Protein AF-K6ZU44-F1 (afdb_monomer_lite)

InterPro domains:
  IPR011042 Six-bladed beta-propeller, TolB-like [G3DSA:2.120.10.30] (1-60)

Secondary structure (DSSP, 8-state):
----TT-----EEEE-TTS-EEEEE--GGGSGGGTTT-----SPPEEEEE--SS---TT-

pLDDT: mean 83.19, std 13.49, range [40.84, 97.31]

Foldseek 3Di:
DDDDPPQPDFPDWAADPVQKIKTKDFVVCQCCVNNVNHRDTDDDTDIDIGRDPDGDDHDD

Organism: NCBI:txid1129793

Radius of gyration: 13.9 Å; chains: 1; bounding box: 27×22×36 Å

Sequence (60 aa):
MTSSSDVVWPDAVNFGPDGYLYTAATQIWLSAPLNQGEDTNKAPYLVYRFKPEGEPLIGR

Structure (mmCIF, N/CA/C/O backbone):
data_AF-K6ZU44-F1
#
_entry.id   AF-K6ZU44-F1
#
loop_
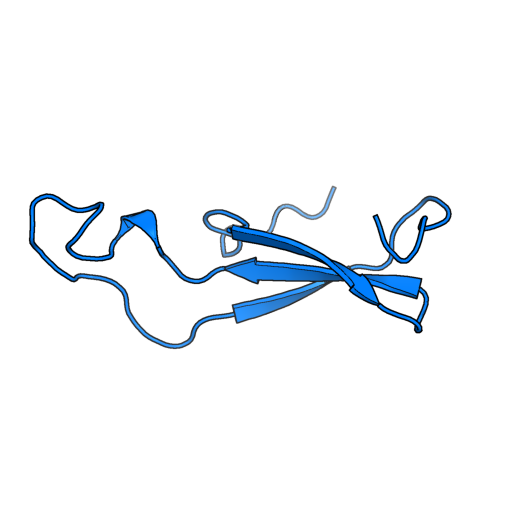_atom_site.group_PDB
_atom_site.id
_atom_site.type_symbol
_atom_site.label_atom_id
_atom_site.label_alt_id
_atom_site.label_comp_id
_atom_site.label_asym_id
_atom_site.label_entity_id
_atom_site.label_seq_id
_atom_site.pdbx_PDB_ins_code
_atom_site.Cartn_x
_atom_site.Cartn_y
_atom_site.Cartn_z
_atom_site.occupancy
_atom_site.B_iso_or_equiv
_atom_site.auth_seq_id
_atom_site.auth_comp_id
_atom_site.auth_asym_id
_atom_site.auth_atom_id
_atom_site.pdbx_PDB_model_num
ATOM 1 N N . MET A 1 1 ? -7.904 -9.607 -16.008 1.00 40.84 1 MET A N 1
ATOM 2 C CA . MET A 1 1 ? -8.133 -8.623 -14.928 1.00 40.84 1 MET A CA 1
ATOM 3 C C . MET A 1 1 ? -8.164 -9.367 -13.603 1.00 40.84 1 MET A C 1
ATOM 5 O O . MET A 1 1 ? -9.153 -10.022 -13.310 1.00 40.84 1 MET A O 1
ATOM 9 N N . THR A 1 2 ? -7.073 -9.352 -12.842 1.00 48.56 2 THR A N 1
ATOM 10 C CA . THR A 1 2 ? -7.034 -9.919 -11.486 1.00 48.56 2 THR A CA 1
ATOM 11 C C . THR A 1 2 ? -7.508 -8.846 -10.508 1.00 48.56 2 THR A C 1
ATOM 13 O O . THR A 1 2 ? -6.731 -7.977 -10.124 1.00 48.56 2 THR A O 1
ATOM 16 N N . SER A 1 3 ? -8.794 -8.852 -10.158 1.00 50.97 3 SER A N 1
ATOM 17 C CA . SER A 1 3 ? -9.311 -8.040 -9.052 1.00 50.97 3 SER A CA 1
ATOM 18 C C . SER A 1 3 ? -9.142 -8.860 -7.775 1.00 50.97 3 SER A C 1
ATOM 20 O O . SER A 1 3 ? -9.849 -9.846 -7.585 1.00 50.97 3 SER A O 1
ATOM 22 N N . SER A 1 4 ? -8.144 -8.522 -6.957 1.00 55.31 4 SER A N 1
ATOM 23 C CA . SER A 1 4 ? -8.067 -9.025 -5.583 1.00 55.31 4 SER A CA 1
ATOM 24 C C . SER A 1 4 ? -8.820 -8.045 -4.692 1.00 55.31 4 SER A C 1
ATOM 26 O O . SER A 1 4 ? -8.509 -6.853 -4.704 1.00 55.31 4 SER A O 1
ATOM 28 N N . SER A 1 5 ? -9.803 -8.535 -3.938 1.00 60.16 5 SER A N 1
ATOM 29 C CA . SER A 1 5 ? -10.592 -7.761 -2.967 1.00 60.16 5 SER A CA 1
ATOM 30 C C . SER A 1 5 ? -9.750 -7.128 -1.856 1.00 60.16 5 SER A C 1
ATOM 32 O O . SER A 1 5 ? -10.221 -6.224 -1.173 1.00 60.16 5 SER A O 1
ATOM 34 N N . ASP A 1 6 ? -8.511 -7.592 -1.695 1.00 58.81 6 ASP A N 1
ATOM 35 C CA . ASP A 1 6 ? -7.632 -7.244 -0.579 1.00 58.81 6 ASP A CA 1
ATOM 36 C C . ASP A 1 6 ? -6.736 -6.035 -0.892 1.00 58.81 6 ASP A C 1
ATOM 38 O O . ASP A 1 6 ? -6.054 -5.504 -0.011 1.00 58.81 6 ASP A O 1
ATOM 42 N N . VAL A 1 7 ? -6.729 -5.566 -2.146 1.00 58.75 7 VAL A N 1
ATOM 43 C CA . VAL A 1 7 ? -6.078 -4.304 -2.530 1.00 58.75 7 VAL A CA 1
ATOM 44 C C . VAL A 1 7 ? -7.058 -3.168 -2.261 1.00 58.75 7 VAL A C 1
ATOM 46 O O . VAL A 1 7 ? -7.585 -2.521 -3.168 1.00 58.75 7 VAL A O 1
ATOM 49 N N . VAL A 1 8 ? -7.347 -2.954 -0.983 1.00 64.44 8 VAL A N 1
ATOM 50 C CA . VAL A 1 8 ? -8.111 -1.791 -0.552 1.00 64.44 8 VAL A CA 1
ATOM 51 C C . VAL A 1 8 ? -7.131 -0.620 -0.557 1.00 64.44 8 VAL A C 1
ATOM 53 O O . VAL A 1 8 ? -6.243 -0.555 0.284 1.00 64.44 8 VAL A O 1
ATOM 56 N N . TRP A 1 9 ? -7.271 0.243 -1.566 1.00 73.38 9 TRP A N 1
ATOM 57 C CA . TRP A 1 9 ? -6.548 1.510 -1.740 1.00 73.38 9 TRP A CA 1
ATOM 58 C C . TRP A 1 9 ? -5.008 1.389 -1.888 1.00 73.38 9 TRP A C 1
ATOM 60 O O . TRP A 1 9 ? -4.269 1.306 -0.906 1.00 73.38 9 TRP A O 1
ATOM 70 N N . PRO A 1 10 ? -4.484 1.416 -3.124 1.00 81.50 10 PRO A N 1
ATOM 71 C CA . PRO A 1 10 ? -3.047 1.542 -3.349 1.00 81.50 10 PRO A CA 1
ATOM 72 C C . PRO A 1 10 ? -2.576 2.961 -2.986 1.00 81.50 10 PRO A C 1
ATOM 74 O O . PRO A 1 10 ? -2.956 3.930 -3.640 1.00 81.50 10 PRO A O 1
ATOM 77 N N . ASP A 1 11 ? -1.738 3.090 -1.957 1.00 81.12 11 ASP A N 1
ATOM 78 C CA . ASP A 1 11 ? -1.269 4.391 -1.450 1.00 81.12 11 ASP A CA 1
ATOM 79 C C . ASP A 1 11 ? -0.100 4.960 -2.258 1.00 81.12 11 ASP A C 1
ATOM 81 O O . ASP A 1 11 ? 0.054 6.170 -2.406 1.00 81.12 11 ASP A O 1
ATOM 85 N N . ALA A 1 12 ? 0.747 4.073 -2.774 1.00 80.31 12 ALA A N 1
ATOM 86 C CA . ALA A 1 12 ? 1.926 4.421 -3.551 1.00 80.31 12 ALA A CA 1
ATOM 87 C C . ALA A 1 12 ? 2.129 3.404 -4.667 1.00 80.31 12 ALA A C 1
ATOM 89 O O . ALA A 1 12 ? 1.796 2.230 -4.503 1.00 80.31 12 ALA A O 1
ATOM 90 N N . VAL A 1 13 ? 2.702 3.840 -5.786 1.00 86.69 13 VAL A N 1
ATOM 91 C CA . VAL A 1 13 ? 2.985 2.997 -6.950 1.00 86.69 13 VAL A CA 1
ATOM 92 C C . VAL A 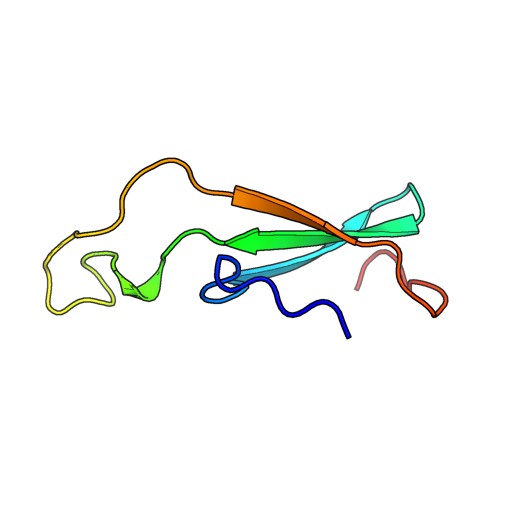1 13 ? 4.369 3.355 -7.478 1.00 86.69 13 VAL A C 1
ATOM 94 O O . VAL A 1 13 ? 4.627 4.521 -7.752 1.00 86.69 13 VAL A O 1
ATOM 97 N N . ASN A 1 14 ? 5.262 2.371 -7.600 1.00 88.38 14 ASN A N 1
ATOM 98 C CA . ASN A 1 14 ? 6.629 2.572 -8.088 1.00 88.38 14 ASN A CA 1
ATOM 99 C C . ASN A 1 14 ? 7.104 1.385 -8.928 1.00 88.38 14 ASN A C 1
ATOM 101 O O . ASN A 1 14 ? 6.764 0.238 -8.640 1.00 88.38 14 ASN A O 1
ATOM 105 N N . PHE A 1 15 ? 7.944 1.647 -9.928 1.00 89.25 15 PHE A N 1
ATOM 106 C CA . PHE A 1 15 ? 8.637 0.594 -10.667 1.00 89.25 15 PHE A CA 1
ATOM 107 C C . PHE A 1 15 ? 9.962 0.236 -9.994 1.00 89.25 15 PHE A C 1
ATOM 109 O O . PHE A 1 15 ? 10.780 1.110 -9.705 1.00 89.25 15 PHE A O 1
ATOM 116 N N . GLY A 1 16 ? 10.174 -1.057 -9.757 1.00 87.06 16 GLY A N 1
ATOM 117 C CA . GLY A 1 16 ? 11.441 -1.582 -9.267 1.00 87.06 16 GLY A CA 1
ATOM 118 C C . GLY A 1 16 ? 12.473 -1.754 -10.389 1.00 87.06 16 GLY A C 1
ATOM 119 O O . GLY A 1 16 ? 12.109 -1.863 -11.564 1.00 87.06 16 GLY A O 1
ATOM 120 N N . PRO A 1 17 ? 13.771 -1.838 -10.049 1.00 87.75 17 PRO A N 1
ATOM 121 C CA . PRO A 1 17 ? 14.837 -2.114 -11.018 1.00 87.75 17 PRO A CA 1
ATOM 122 C C . PRO A 1 17 ? 14.738 -3.516 -11.646 1.00 87.75 17 PRO A C 1
ATOM 124 O O . PRO A 1 17 ? 15.384 -3.790 -12.651 1.00 87.75 17 PRO A O 1
ATOM 127 N N . ASP A 1 18 ? 13.924 -4.401 -11.069 1.00 89.94 18 ASP A N 1
ATOM 128 C CA . ASP A 1 18 ? 13.585 -5.730 -11.583 1.00 89.94 18 ASP A CA 1
ATOM 129 C C . ASP A 1 18 ? 12.442 -5.712 -12.618 1.00 89.94 18 ASP A C 1
ATOM 131 O O . ASP A 1 18 ? 12.017 -6.769 -13.087 1.00 89.94 18 ASP A O 1
ATOM 135 N N . GLY A 1 19 ? 11.934 -4.528 -12.974 1.00 88.25 19 GLY A N 1
ATOM 136 C CA . GLY A 1 19 ? 10.883 -4.348 -13.975 1.00 88.25 19 GLY A CA 1
ATOM 137 C C . GLY A 1 19 ? 9.470 -4.654 -13.473 1.00 88.25 19 GLY A C 1
ATOM 138 O O . GLY A 1 19 ? 8.537 -4.696 -14.274 1.00 88.25 19 GLY A O 1
ATOM 139 N N . TYR A 1 20 ? 9.286 -4.866 -12.168 1.00 91.00 20 TYR A N 1
ATOM 140 C CA . TYR A 1 20 ? 7.966 -5.059 -11.572 1.00 91.00 20 TYR A CA 1
ATOM 141 C C . TYR A 1 20 ? 7.376 -3.745 -11.053 1.00 91.00 20 TYR A C 1
ATOM 143 O O . TYR A 1 20 ? 8.093 -2.835 -10.634 1.00 91.00 20 TYR A O 1
ATOM 151 N N . LEU A 1 21 ? 6.045 -3.670 -11.044 1.00 89.62 21 LEU A N 1
ATOM 152 C CA . LEU A 1 21 ? 5.295 -2.607 -10.386 1.00 89.62 21 LEU A CA 1
ATOM 153 C C . LEU A 1 21 ? 5.037 -2.998 -8.930 1.00 89.62 21 LEU A C 1
ATOM 155 O O . LEU A 1 21 ? 4.472 -4.060 -8.661 1.00 89.62 21 LEU A O 1
ATOM 159 N N . TYR A 1 22 ? 5.415 -2.126 -8.007 1.00 90.19 22 TYR A N 1
ATOM 160 C CA . TYR A 1 22 ? 5.185 -2.277 -6.578 1.00 90.19 22 TYR A CA 1
ATOM 161 C C . TYR A 1 22 ? 4.131 -1.285 -6.111 1.00 90.19 22 TYR A C 1
ATOM 163 O O . TYR A 1 22 ? 4.130 -0.127 -6.529 1.00 90.19 22 TYR A O 1
ATOM 171 N N . THR A 1 23 ? 3.259 -1.723 -5.210 1.00 90.12 23 THR A N 1
ATOM 172 C CA . THR A 1 23 ? 2.327 -0.830 -4.520 1.00 90.12 23 THR A CA 1
ATOM 173 C C . THR A 1 23 ? 2.110 -1.262 -3.081 1.00 90.12 23 THR A C 1
ATOM 175 O O . THR A 1 23 ? 2.164 -2.452 -2.767 1.00 90.12 23 THR A O 1
ATOM 178 N N . ALA A 1 24 ? 1.906 -0.284 -2.205 1.00 89.12 24 ALA A N 1
ATOM 179 C CA . ALA A 1 24 ? 1.591 -0.501 -0.803 1.00 89.12 24 ALA A CA 1
ATOM 180 C C . ALA A 1 24 ? 0.091 -0.288 -0.559 1.00 89.12 24 ALA A C 1
ATOM 182 O O . ALA A 1 24 ? -0.485 0.665 -1.080 1.00 89.12 24 ALA A O 1
ATOM 183 N N . ALA A 1 25 ? -0.507 -1.160 0.250 1.00 87.12 25 ALA A N 1
ATOM 184 C CA . ALA A 1 25 ? -1.845 -1.007 0.809 1.00 87.12 25 ALA A CA 1
ATOM 185 C C . ALA A 1 25 ? -1.712 -0.895 2.334 1.00 87.12 25 ALA A C 1
ATOM 187 O O . ALA A 1 25 ? -1.538 -1.892 3.046 1.00 87.12 25 ALA A O 1
ATOM 188 N N . THR A 1 26 ? -1.718 0.341 2.826 1.00 88.12 26 THR A N 1
ATOM 189 C CA . THR A 1 26 ? -1.393 0.704 4.215 1.00 88.12 26 THR A CA 1
ATOM 190 C C . THR A 1 26 ? -2.610 1.080 5.050 1.00 88.12 26 THR A C 1
ATOM 192 O O . THR A 1 26 ? -2.461 1.380 6.229 1.00 88.12 26 THR A O 1
ATOM 195 N N . GLN A 1 27 ? -3.821 1.020 4.489 1.00 90.25 27 GLN A N 1
ATOM 196 C CA . GLN A 1 27 ? -5.048 1.372 5.214 1.00 90.25 27 GLN A CA 1
ATOM 197 C C . GLN A 1 27 ? -5.064 2.830 5.704 1.00 90.25 27 GLN A C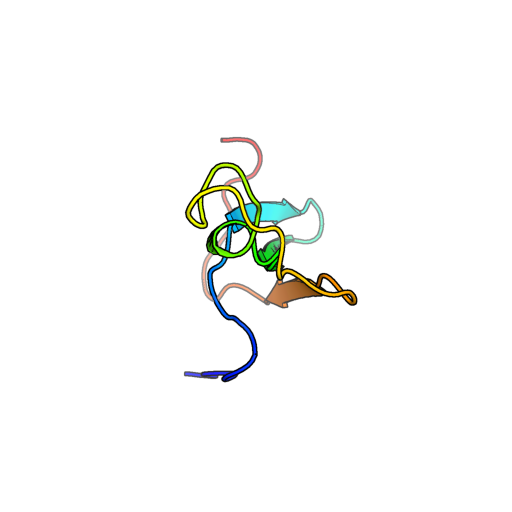 1
ATOM 199 O O . GLN A 1 27 ? -5.642 3.128 6.747 1.00 90.25 27 GLN A O 1
ATOM 204 N N . ILE A 1 28 ? -4.435 3.761 4.972 1.00 91.38 28 ILE A N 1
ATOM 205 C CA . ILE A 1 28 ? -4.228 5.132 5.466 1.00 91.38 28 ILE A CA 1
ATOM 206 C C . ILE A 1 28 ? -5.540 5.877 5.750 1.00 91.38 28 ILE A C 1
ATOM 208 O O . ILE A 1 28 ? -5.595 6.681 6.677 1.00 91.38 28 ILE A O 1
ATOM 212 N N . TRP A 1 29 ? -6.623 5.572 5.031 1.00 90.00 29 TRP A N 1
ATOM 213 C CA . TRP A 1 29 ? -7.944 6.167 5.273 1.00 90.00 29 TRP A CA 1
ATOM 214 C C . TRP A 1 29 ? -8.572 5.738 6.609 1.00 90.00 29 TRP A C 1
ATOM 216 O O . TRP A 1 29 ? -9.526 6.370 7.042 1.00 90.00 29 TRP A O 1
ATOM 226 N N . LEU A 1 30 ? -8.055 4.688 7.258 1.00 92.88 30 LEU A N 1
ATOM 227 C CA . LEU A 1 30 ? -8.458 4.255 8.601 1.00 92.88 30 LEU A CA 1
ATOM 228 C C . LEU A 1 30 ? -7.596 4.877 9.710 1.00 92.88 30 LEU A C 1
ATOM 230 O O . LEU A 1 30 ? -7.885 4.662 10.886 1.00 92.88 30 LEU A O 1
ATOM 234 N N . SER A 1 31 ? -6.546 5.627 9.356 1.00 93.94 31 SER A N 1
ATOM 235 C CA . SER A 1 31 ? -5.696 6.315 10.334 1.00 93.94 31 SER A CA 1
ATOM 236 C C . SER A 1 31 ? -6.416 7.513 10.949 1.00 93.94 31 SER A C 1
ATOM 238 O O . SER A 1 31 ? -7.171 8.203 10.264 1.00 93.94 31 SER A O 1
ATOM 240 N N . ALA A 1 32 ? -6.131 7.821 12.218 1.00 96.44 32 ALA A N 1
ATOM 241 C CA . ALA A 1 32 ? -6.777 8.921 12.944 1.00 96.44 32 ALA A CA 1
ATOM 242 C C . ALA A 1 32 ? -6.837 10.264 12.176 1.00 96.44 32 ALA A C 1
ATOM 244 O O . ALA A 1 32 ? -7.907 10.880 12.169 1.00 96.44 32 ALA A O 1
ATOM 245 N N . PRO A 1 33 ? -5.774 10.720 11.473 1.00 95.81 33 PRO A N 1
ATOM 246 C CA . PRO A 1 33 ? -5.834 11.951 10.679 1.00 95.81 33 PRO A CA 1
ATOM 247 C C . PRO A 1 33 ? -6.891 11.947 9.565 1.00 95.81 33 PRO A C 1
ATOM 249 O O . PRO A 1 33 ? -7.386 13.012 9.202 1.00 95.81 33 PRO A O 1
ATOM 252 N N . LEU A 1 34 ? -7.228 10.774 9.017 1.00 93.25 34 LEU A N 1
ATOM 253 C CA . LEU A 1 34 ? -8.168 10.602 7.903 1.00 93.25 34 LEU A CA 1
ATOM 254 C C . LEU A 1 34 ? -9.474 9.892 8.308 1.00 93.25 34 LEU A C 1
ATOM 256 O O . LEU A 1 34 ? -10.360 9.736 7.472 1.00 93.25 34 LEU A O 1
ATOM 260 N N . ASN A 1 35 ? -9.619 9.521 9.583 1.00 95.00 35 ASN A N 1
ATOM 261 C CA . ASN A 1 35 ? -10.740 8.750 10.115 1.00 95.00 35 ASN A CA 1
ATOM 262 C C . ASN A 1 35 ? -11.315 9.380 11.395 1.00 95.0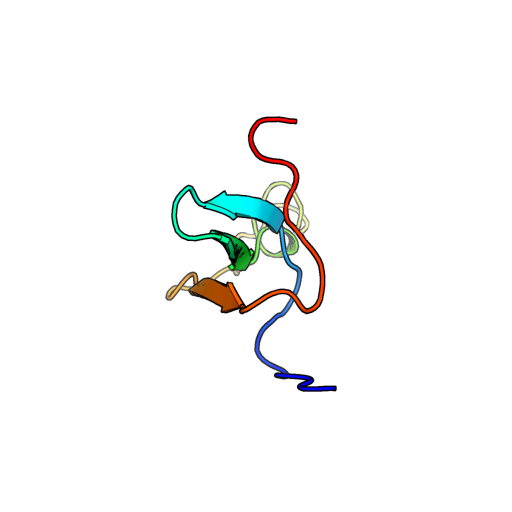0 35 ASN A C 1
ATOM 264 O O . ASN A 1 35 ? -11.375 8.757 12.449 1.00 95.00 35 ASN A O 1
ATOM 268 N N . GLN A 1 36 ? -11.719 10.652 11.319 1.00 96.69 36 GLN A N 1
ATOM 269 C CA . GLN A 1 36 ? -12.428 11.354 12.407 1.00 96.69 36 GLN A CA 1
ATOM 270 C C . GLN A 1 36 ? -11.692 11.349 13.767 1.00 96.69 36 GLN A C 1
ATOM 272 O O . GLN A 1 36 ? -12.318 11.456 14.816 1.00 96.69 36 GLN A O 1
ATOM 277 N N . GLY A 1 37 ? -10.360 11.252 13.762 1.00 97.31 37 GLY A N 1
ATOM 278 C CA . GLY A 1 37 ? -9.550 11.171 14.979 1.00 97.31 37 GLY A CA 1
ATOM 279 C C . GLY A 1 37 ? -9.420 9.766 15.575 1.00 97.31 37 GLY A C 1
ATOM 280 O O . GLY A 1 37 ? -8.701 9.610 16.560 1.00 97.31 37 GLY A O 1
ATOM 281 N N . GLU A 1 38 ? -10.046 8.745 14.987 1.00 97.12 38 GLU A N 1
ATOM 282 C CA . GLU A 1 38 ? -9.961 7.354 15.439 1.00 97.12 38 GLU A CA 1
ATOM 283 C C . GLU A 1 38 ? -9.005 6.543 14.564 1.00 97.12 38 GLU A C 1
ATOM 285 O O . GLU A 1 38 ? -9.161 6.486 13.347 1.00 97.12 38 GLU A O 1
ATOM 290 N N . ASP A 1 39 ? -8.026 5.872 15.172 1.00 96.19 39 ASP A N 1
ATOM 291 C CA . ASP A 1 39 ? -7.153 4.951 14.444 1.00 96.19 39 ASP A CA 1
ATOM 292 C C . ASP A 1 39 ? -7.731 3.532 14.476 1.00 96.19 39 ASP A C 1
ATOM 294 O O . ASP A 1 39 ? -7.811 2.901 15.534 1.00 96.19 39 ASP A O 1
ATOM 298 N N . THR A 1 40 ? -8.175 3.046 13.317 1.00 95.25 40 THR A N 1
ATOM 299 C CA . THR A 1 40 ? -8.798 1.720 13.169 1.00 95.25 40 THR A CA 1
ATOM 300 C C . THR A 1 40 ? -8.056 0.808 12.195 1.00 95.25 40 THR A C 1
ATOM 302 O O . THR A 1 40 ? -8.501 -0.321 11.957 1.00 95.25 40 THR A O 1
ATOM 305 N N . ASN A 1 41 ? -6.917 1.258 11.656 1.00 92.00 41 ASN A N 1
ATOM 306 C CA . ASN A 1 41 ? -6.081 0.428 10.797 1.00 92.00 41 ASN A CA 1
ATOM 307 C C . ASN A 1 41 ? -5.506 -0.771 11.573 1.00 92.00 41 ASN A C 1
ATOM 309 O O . ASN A 1 41 ? -5.359 -0.754 12.799 1.00 92.00 41 ASN A O 1
ATOM 313 N N . LYS A 1 42 ? -5.229 -1.872 10.864 1.00 91.56 42 LYS A N 1
ATOM 314 C CA . LYS A 1 42 ? -4.651 -3.075 11.478 1.00 91.56 42 LYS A CA 1
ATOM 315 C C . LYS A 1 42 ? -3.639 -3.744 10.570 1.00 91.56 42 LYS A C 1
ATOM 317 O O . LYS A 1 42 ? -3.874 -3.942 9.381 1.00 91.56 42 LYS A O 1
ATOM 322 N N . ALA A 1 43 ? -2.539 -4.179 11.176 1.00 89.81 43 ALA A N 1
ATOM 323 C CA . ALA A 1 43 ? -1.584 -5.062 10.529 1.00 89.81 43 ALA A CA 1
ATOM 324 C C . ALA A 1 43 ? -2.240 -6.416 10.156 1.00 89.81 43 ALA A C 1
ATOM 326 O O . ALA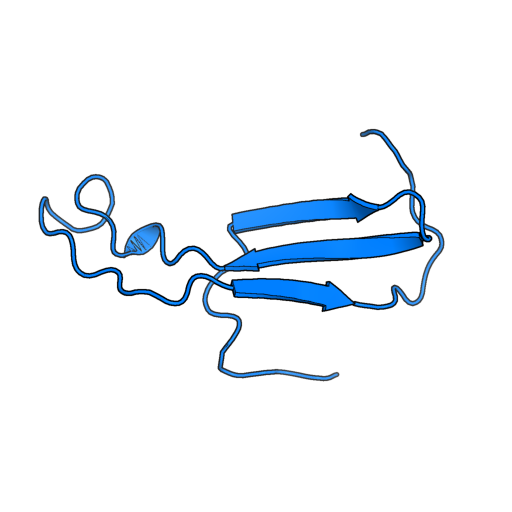 A 1 43 ? -3.141 -6.873 10.866 1.00 89.81 43 ALA A O 1
ATOM 327 N N . PRO A 1 44 ? -1.762 -7.094 9.098 1.00 88.88 44 PRO A N 1
ATOM 328 C CA . PRO A 1 44 ? -0.597 -6.733 8.291 1.00 88.88 44 PRO A CA 1
ATOM 329 C C . PRO A 1 44 ? -0.890 -5.648 7.242 1.00 88.88 44 PRO A C 1
ATOM 331 O O . PRO A 1 44 ? -1.912 -5.678 6.564 1.00 88.88 44 PRO A O 1
ATOM 334 N N . TYR A 1 45 ? 0.060 -4.726 7.072 1.00 88.19 45 TYR A N 1
ATOM 335 C CA . TYR A 1 45 ? 0.117 -3.843 5.905 1.00 88.19 45 TYR A CA 1
ATOM 336 C C . TYR A 1 45 ? 0.809 -4.574 4.764 1.00 88.19 45 TYR A C 1
ATOM 338 O O . TYR A 1 45 ? 1.773 -5.311 4.991 1.00 88.19 45 TYR A O 1
ATOM 346 N N . LEU A 1 46 ? 0.312 -4.393 3.545 1.00 87.75 46 LEU A N 1
ATOM 347 C CA . LEU A 1 46 ? 0.697 -5.239 2.424 1.00 87.75 46 LEU A CA 1
ATOM 348 C C . LEU A 1 46 ? 1.488 -4.449 1.390 1.00 87.75 46 LEU A C 1
ATOM 350 O O . LEU A 1 46 ? 1.157 -3.312 1.060 1.00 87.75 46 LEU A O 1
ATOM 354 N N . VAL A 1 47 ? 2.526 -5.090 0.857 1.00 89.12 47 VAL A N 1
ATOM 355 C CA . VAL A 1 47 ? 3.225 -4.648 -0.348 1.00 89.12 47 VAL A CA 1
ATOM 356 C C . VAL A 1 47 ? 2.970 -5.691 -1.420 1.00 89.12 47 VAL A C 1
ATOM 358 O O . VAL A 1 47 ? 3.295 -6.866 -1.255 1.00 89.12 47 VAL A O 1
ATOM 361 N N . TYR A 1 48 ? 2.380 -5.252 -2.521 1.00 88.31 48 TYR A N 1
ATOM 362 C CA . TYR A 1 48 ? 2.079 -6.085 -3.668 1.00 88.31 48 TYR A CA 1
ATOM 363 C C . TYR A 1 48 ? 3.090 -5.846 -4.782 1.00 88.31 48 TYR A C 1
ATOM 365 O O . TYR A 1 48 ? 3.602 -4.738 -4.952 1.00 88.31 48 TYR A O 1
ATOM 373 N N . ARG A 1 49 ? 3.333 -6.895 -5.571 1.00 90.19 49 ARG A N 1
ATOM 374 C CA . ARG A 1 49 ? 4.177 -6.853 -6.762 1.00 90.19 49 ARG A CA 1
ATOM 375 C C . ARG A 1 49 ? 3.415 -7.409 -7.960 1.00 90.19 49 ARG A C 1
ATOM 377 O O . ARG A 1 49 ? 2.915 -8.530 -7.902 1.00 90.19 49 ARG A O 1
ATOM 384 N N . PHE A 1 50 ? 3.394 -6.664 -9.059 1.00 88.31 50 PHE A N 1
ATOM 385 C CA . PHE A 1 50 ? 2.717 -7.033 -10.301 1.00 88.31 50 PHE A CA 1
ATOM 386 C C . PHE A 1 50 ? 3.697 -7.009 -11.464 1.00 88.31 50 PHE A C 1
ATOM 388 O O . PHE A 1 50 ? 4.548 -6.121 -11.545 1.00 88.31 50 PHE A O 1
ATOM 395 N N . LYS A 1 51 ? 3.575 -7.976 -12.375 1.00 90.31 51 LYS A N 1
ATOM 396 C CA . LYS A 1 51 ? 4.265 -7.899 -13.661 1.00 90.31 51 LYS A CA 1
ATOM 397 C C . LYS A 1 51 ? 3.462 -6.949 -14.561 1.00 90.31 51 LYS A C 1
ATOM 399 O O . LYS A 1 51 ? 2.299 -7.254 -14.819 1.00 90.31 51 LYS A O 1
ATOM 404 N N . PRO A 1 52 ? 4.020 -5.804 -14.986 1.00 87.44 52 PRO A N 1
ATOM 405 C CA . PRO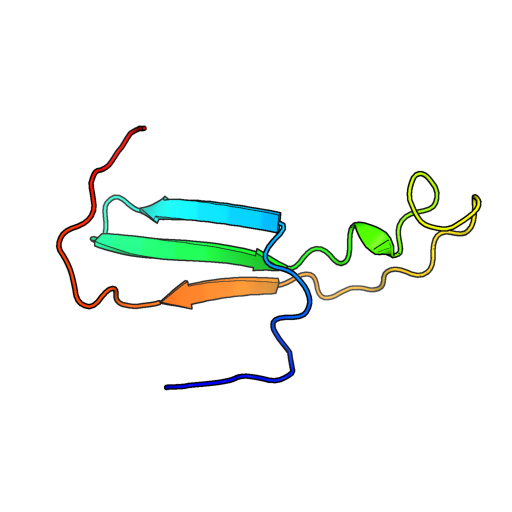 A 1 52 ? 3.320 -4.906 -15.893 1.00 87.44 52 PRO A CA 1
ATOM 406 C C . PRO A 1 52 ? 3.256 -5.511 -17.303 1.00 87.44 52 PRO A C 1
ATOM 408 O O . PRO A 1 52 ? 4.156 -6.242 -17.715 1.00 87.44 52 PRO A O 1
ATOM 411 N N . GLU A 1 53 ? 2.200 -5.186 -18.049 1.00 87.62 53 GLU A N 1
ATOM 412 C CA . GLU A 1 53 ? 2.052 -5.581 -19.463 1.00 87.62 53 GLU A CA 1
ATOM 413 C C . GLU A 1 53 ? 2.855 -4.672 -20.415 1.00 87.62 53 GLU A C 1
ATOM 415 O O . GLU A 1 53 ? 3.088 -5.025 -21.567 1.00 87.62 53 GLU A O 1
ATOM 420 N N . GLY A 1 54 ? 3.271 -3.491 -19.944 1.00 84.56 54 GLY A N 1
ATOM 421 C CA . GLY A 1 54 ? 4.063 -2.517 -20.698 1.00 84.56 54 GLY A CA 1
ATOM 422 C C . GLY A 1 54 ? 5.429 -2.253 -20.068 1.00 84.56 54 GLY A C 1
ATOM 423 O O . GLY A 1 54 ? 5.677 -2.625 -18.919 1.00 84.56 54 GLY A O 1
ATOM 424 N N . GLU A 1 55 ? 6.311 -1.589 -20.818 1.00 81.50 55 GLU A N 1
ATOM 425 C CA . GLU A 1 55 ? 7.648 -1.245 -20.331 1.00 81.50 55 GLU A CA 1
ATOM 426 C C . GLU A 1 55 ? 7.600 -0.142 -19.256 1.00 81.50 55 GLU A C 1
ATOM 428 O O . GLU A 1 55 ? 6.969 0.901 -19.458 1.00 81.50 55 GLU A O 1
ATOM 433 N N . PRO A 1 56 ? 8.264 -0.349 -18.107 1.00 73.00 56 PRO A N 1
ATOM 434 C CA . PRO A 1 56 ? 8.283 0.617 -17.021 1.00 73.00 56 PRO A CA 1
ATOM 435 C C . PRO A 1 56 ? 9.250 1.776 -17.296 1.00 73.00 56 PRO A C 1
ATOM 437 O O . PRO A 1 56 ? 10.395 1.570 -17.695 1.00 73.00 56 PRO A O 1
ATOM 440 N N . LEU A 1 57 ? 8.826 3.005 -16.991 1.00 75.75 57 LEU A N 1
ATOM 441 C CA . LEU A 1 57 ? 9.725 4.159 -16.911 1.00 75.75 57 LEU A CA 1
ATOM 442 C C . LEU A 1 57 ? 10.224 4.294 -15.468 1.00 75.75 57 LEU A C 1
ATOM 444 O O . LEU A 1 57 ? 9.475 4.698 -14.582 1.00 75.75 57 LEU A O 1
ATOM 448 N N . ILE A 1 58 ? 11.482 3.929 -15.228 1.00 73.31 58 ILE A N 1
ATOM 449 C CA . ILE A 1 58 ? 12.097 3.954 -13.894 1.00 73.31 58 ILE A CA 1
ATOM 450 C C . ILE A 1 58 ? 12.552 5.386 -13.555 1.00 73.31 58 ILE A C 1
ATOM 452 O O . ILE A 1 58 ? 13.272 6.000 -14.340 1.00 73.31 58 ILE A O 1
ATOM 456 N N . GLY A 1 59 ? 12.185 5.894 -12.370 1.00 66.50 59 GLY A N 1
ATOM 457 C CA . GLY A 1 59 ? 12.746 7.134 -11.804 1.00 66.50 59 GLY A CA 1
ATOM 458 C C . GLY A 1 59 ? 11.969 8.432 -12.071 1.00 66.50 59 GLY A C 1
ATOM 459 O O . GLY A 1 59 ? 12.586 9.494 -12.139 1.00 66.50 59 GLY A O 1
ATOM 460 N N . ARG A 1 60 ? 10.644 8.362 -12.227 1.00 58.81 60 ARG A N 1
ATOM 461 C CA . ARG A 1 60 ? 9.736 9.518 -12.313 1.00 58.81 60 ARG A CA 1
ATOM 462 C C . ARG A 1 60 ? 8.726 9.488 -11.179 1.00 58.81 60 ARG A C 1
ATOM 464 O O . ARG A 1 60 ? 8.384 10.593 -10.711 1.00 58.81 60 ARG A O 1
#